Protein AF-A0A1B2EWZ4-F1 (afdb_monomer_lite)

Radius of gyration: 17.98 Å; chains: 1; bounding box: 62×32×42 Å

Organism: NCBI:txid1882682

Secondary structure (DSSP, 8-state):
--------HHHHHHHHHHHHHHHHHHHHS-------TTSS--------HHHHHHHHHHHHHHHHHHHT-HHHHHHHHHHHHHHHSSS-PPPHHHHHHHGGGS---HHHHHHHHHHHHHHHHHHHHHTS-----S-----

Structure (mmCIF, N/CA/C/O backbone):
data_AF-A0A1B2EWZ4-F1
#
_entry.id   AF-A0A1B2EWZ4-F1
#
loop_
_atom_site.group_PDB
_atom_site.id
_atom_site.type_symbol
_atom_site.label_atom_id
_atom_site.label_alt_id
_atom_site.label_comp_id
_atom_site.label_asym_id
_atom_site.label_entity_id
_atom_site.label_seq_id
_atom_site.pdbx_PDB_ins_code
_atom_site.Cartn_x
_atom_site.Cartn_y
_atom_site.Cartn_z
_atom_site.occupancy
_atom_site.B_iso_or_equiv
_atom_site.auth_seq_id
_atom_site.auth_comp_id
_atom_site.auth_asym_id
_atom_site.auth_atom_id
_atom_site.pdbx_PDB_model_num
ATOM 1 N N . MET A 1 1 ? -1.001 16.864 27.571 1.00 34.88 1 MET A N 1
ATOM 2 C CA . MET A 1 1 ? -2.064 17.224 26.610 1.00 34.88 1 MET A CA 1
ATOM 3 C C . MET A 1 1 ? -1.649 16.689 25.252 1.00 34.88 1 MET A C 1
ATOM 5 O O . MET A 1 1 ? -0.905 17.344 24.538 1.00 34.88 1 MET A O 1
ATOM 9 N N . THR A 1 2 ? -2.014 15.446 24.958 1.00 37.41 2 THR A N 1
ATOM 10 C CA . THR A 1 2 ? -1.770 14.787 23.672 1.00 37.41 2 THR A CA 1
ATOM 11 C C . THR A 1 2 ? -2.832 15.270 22.693 1.00 37.41 2 THR A C 1
ATOM 13 O O . THR A 1 2 ? -4.013 14.979 22.858 1.00 37.41 2 THR A O 1
ATOM 16 N N . THR A 1 3 ? -2.433 16.070 21.707 1.00 43.78 3 THR A N 1
ATOM 17 C CA . THR A 1 3 ? -3.300 16.451 20.590 1.00 43.78 3 THR A CA 1
ATOM 18 C C . THR A 1 3 ? -3.489 15.235 19.698 1.00 43.78 3 THR A C 1
ATOM 20 O O . THR A 1 3 ? -2.639 14.930 18.863 1.00 43.78 3 THR A O 1
ATOM 23 N N . GLN A 1 4 ? -4.594 14.532 19.913 1.00 46.91 4 GLN A N 1
ATOM 24 C CA . GLN A 1 4 ? -5.134 13.565 18.975 1.00 46.91 4 GLN A CA 1
ATOM 25 C C . GLN A 1 4 ? -5.574 14.356 17.739 1.00 46.91 4 GLN A C 1
ATOM 27 O O . GLN A 1 4 ? -6.552 15.100 17.779 1.00 46.91 4 GLN A O 1
ATOM 32 N N . ARG A 1 5 ? -4.765 14.316 16.675 1.00 51.41 5 ARG A N 1
ATOM 33 C CA . ARG A 1 5 ? -5.208 14.785 15.364 1.00 51.41 5 ARG A CA 1
ATOM 34 C C . ARG A 1 5 ? -6.164 13.719 14.851 1.00 51.41 5 ARG A C 1
ATOM 36 O O . ARG A 1 5 ? -5.711 12.651 14.464 1.00 51.41 5 ARG A O 1
ATOM 43 N N . ASP A 1 6 ? -7.460 14.004 14.903 1.00 47.59 6 ASP A N 1
ATOM 44 C CA . ASP A 1 6 ? -8.457 13.307 14.092 1.00 47.59 6 ASP A CA 1
ATOM 45 C C . ASP A 1 6 ? -8.084 13.520 12.619 1.00 47.59 6 ASP A C 1
ATOM 47 O O . ASP A 1 6 ? -8.418 14.539 12.005 1.00 47.59 6 ASP A O 1
ATOM 51 N N . GLY A 1 7 ? -7.293 12.594 12.080 1.00 51.41 7 GLY A N 1
ATOM 52 C CA . GLY A 1 7 ? -7.003 12.501 10.662 1.00 51.41 7 GLY A CA 1
ATOM 53 C C . GLY A 1 7 ? -8.282 12.093 9.949 1.00 51.41 7 GLY A C 1
ATOM 54 O O . GLY A 1 7 ? -8.745 10.957 10.013 1.00 51.41 7 GLY A O 1
ATOM 55 N N . GLY A 1 8 ? -8.944 13.070 9.334 1.00 59.19 8 GLY A N 1
ATOM 56 C CA . GLY A 1 8 ? -10.116 12.793 8.516 1.00 59.19 8 GLY A CA 1
ATOM 57 C C . GLY A 1 8 ? -9.736 11.980 7.269 1.00 59.19 8 GLY A C 1
ATOM 58 O O . GLY A 1 8 ? -8.576 11.972 6.858 1.00 59.19 8 GLY A O 1
ATOM 59 N N . PRO A 1 9 ? -10.710 11.380 6.567 1.00 60.53 9 PRO A N 1
ATOM 60 C CA . PRO A 1 9 ? -10.461 10.646 5.318 1.00 60.53 9 PRO A CA 1
ATOM 61 C C . PRO A 1 9 ? -9.744 11.488 4.240 1.00 60.53 9 PRO A C 1
ATOM 63 O O . PRO A 1 9 ? -9.019 10.952 3.403 1.00 60.53 9 PRO A O 1
ATOM 66 N N . ALA A 1 10 ? -9.897 12.817 4.282 1.00 63.53 10 ALA A N 1
ATOM 67 C CA . ALA A 1 10 ? -9.170 13.747 3.419 1.00 63.53 10 ALA A CA 1
ATOM 68 C C . ALA A 1 10 ? -7.661 13.828 3.733 1.00 63.53 10 ALA A C 1
ATOM 70 O O . ALA A 1 10 ? -6.865 14.065 2.824 1.00 63.53 10 ALA A O 1
ATOM 71 N N . ASP A 1 11 ? -7.260 13.616 4.990 1.00 80.75 11 ASP A N 1
ATOM 72 C CA . ASP A 1 11 ? -5.851 13.600 5.393 1.00 80.75 11 ASP A CA 1
ATOM 73 C C . ASP A 1 11 ? -5.161 12.331 4.877 1.00 80.75 11 ASP A C 1
ATOM 75 O O . ASP A 1 11 ? -4.113 12.412 4.235 1.00 80.75 11 ASP A O 1
ATOM 79 N N . VAL A 1 12 ? -5.824 11.176 5.006 1.00 83.38 12 VAL A N 1
ATOM 80 C CA . VAL A 1 12 ? -5.328 9.884 4.500 1.00 83.38 12 VAL A CA 1
ATOM 81 C C . VAL A 1 12 ? -5.123 9.897 2.989 1.00 83.38 12 VAL A C 1
ATOM 83 O O . VAL A 1 12 ? -4.071 9.478 2.508 1.00 83.38 12 VAL A O 1
ATOM 86 N N . ALA A 1 13 ? -6.072 10.435 2.217 1.00 84.06 13 ALA A N 1
ATOM 87 C CA . ALA A 1 13 ? -5.909 10.570 0.767 1.00 84.06 13 ALA A CA 1
ATOM 88 C C . ALA A 1 13 ? -4.678 11.426 0.402 1.00 84.06 13 ALA A C 1
ATOM 90 O O . ALA A 1 13 ? -3.924 11.097 -0.518 1.00 84.06 13 ALA A O 1
ATOM 91 N N . GLY A 1 14 ? -4.428 12.500 1.160 1.00 86.00 14 GLY A N 1
ATOM 92 C CA . GLY A 1 14 ? -3.237 13.332 1.010 1.00 86.00 14 GLY A CA 1
ATOM 93 C C . GLY A 1 14 ? -1.939 12.590 1.341 1.00 86.00 14 GLY A C 1
ATOM 94 O O . GLY A 1 14 ? -0.949 12.737 0.619 1.00 86.00 14 GLY A O 1
ATOM 95 N N . GLN A 1 15 ? -1.930 11.775 2.396 1.00 86.88 15 GLN A N 1
ATOM 96 C CA . GLN A 1 15 ? -0.780 10.947 2.769 1.00 86.88 15 GLN A CA 1
ATOM 97 C C . GLN A 1 15 ? -0.495 9.870 1.709 1.00 86.88 15 GLN A C 1
ATOM 99 O O . GLN A 1 15 ? 0.644 9.735 1.261 1.00 86.88 15 GLN A O 1
ATOM 104 N N . VAL A 1 16 ? -1.530 9.192 1.206 1.00 90.12 16 VAL A N 1
ATOM 105 C CA . VAL A 1 16 ? -1.432 8.214 0.109 1.00 90.12 16 VAL A CA 1
ATOM 106 C C . VAL A 1 16 ? -0.841 8.847 -1.156 1.00 90.12 16 VAL A C 1
ATOM 108 O O . VAL A 1 16 ? 0.033 8.262 -1.798 1.00 90.12 16 VAL A O 1
ATOM 111 N N . GLN A 1 17 ? -1.245 10.072 -1.505 1.00 89.31 17 GLN A N 1
ATOM 112 C CA . GLN A 1 17 ? -0.693 10.787 -2.660 1.00 89.31 17 GLN A CA 1
ATOM 113 C C . GLN A 1 17 ? 0.809 11.089 -2.493 1.00 89.31 17 GLN A C 1
ATOM 115 O O . GLN A 1 17 ? 1.584 10.980 -3.455 1.00 89.31 17 GLN A O 1
ATOM 120 N N . ARG A 1 18 ? 1.237 11.467 -1.279 1.00 88.06 18 ARG A N 1
ATOM 121 C CA . ARG A 1 18 ? 2.659 11.674 -0.956 1.00 88.06 18 ARG A CA 1
ATOM 122 C C . ARG A 1 18 ? 3.425 10.363 -1.056 1.00 88.06 18 ARG A C 1
ATOM 124 O O . ARG A 1 18 ? 4.460 10.332 -1.715 1.00 88.06 18 ARG A O 1
ATOM 131 N N . LEU A 1 19 ? 2.877 9.283 -0.508 1.00 90.19 19 LEU A N 1
ATOM 132 C CA . LEU A 1 19 ? 3.473 7.954 -0.550 1.00 90.19 19 LEU A CA 1
ATOM 133 C C . LEU A 1 19 ? 3.649 7.439 -1.986 1.00 90.19 19 LEU A C 1
ATOM 135 O O . LEU A 1 19 ? 4.731 7.009 -2.376 1.00 90.19 19 LEU A O 1
ATOM 139 N N . ALA A 1 20 ? 2.622 7.584 -2.825 1.00 89.50 20 ALA A N 1
ATOM 140 C CA . ALA A 1 20 ? 2.681 7.254 -4.248 1.00 89.50 20 ALA A CA 1
ATOM 141 C C . ALA A 1 20 ? 3.754 8.065 -5.005 1.00 89.50 20 ALA A C 1
ATOM 143 O O . ALA A 1 20 ? 4.309 7.604 -6.008 1.00 89.50 20 ALA A O 1
ATOM 144 N N . SER A 1 21 ? 4.040 9.286 -4.546 1.00 86.50 21 SER A N 1
ATOM 145 C CA . SER A 1 21 ? 5.099 10.140 -5.094 1.00 86.50 21 SER A CA 1
ATOM 146 C C . SER A 1 21 ? 6.483 9.731 -4.582 1.00 86.50 21 SER A C 1
ATOM 148 O O . SER A 1 21 ? 7.431 9.717 -5.368 1.00 86.50 21 SER A O 1
ATOM 150 N N . LEU A 1 22 ? 6.588 9.343 -3.307 1.00 85.31 22 LEU A N 1
ATOM 151 C CA . LEU A 1 22 ? 7.803 8.802 -2.700 1.00 85.31 22 LEU A CA 1
ATOM 152 C C . LEU A 1 22 ? 8.228 7.505 -3.392 1.00 85.31 22 LEU A C 1
ATOM 154 O O . LEU A 1 22 ? 9.368 7.414 -3.835 1.00 85.31 22 LEU A O 1
ATOM 158 N N . TRP A 1 23 ? 7.299 6.566 -3.598 1.00 87.94 23 TRP A N 1
ATOM 159 C CA . TRP A 1 23 ? 7.552 5.340 -4.359 1.00 87.94 23 TRP A CA 1
ATOM 160 C C . TRP A 1 23 ? 8.149 5.644 -5.734 1.00 87.94 23 TRP A C 1
ATOM 162 O O . TRP A 1 23 ? 9.223 5.155 -6.070 1.00 87.94 23 TRP A O 1
ATOM 172 N N . ARG A 1 24 ? 7.512 6.541 -6.503 1.00 84.75 24 ARG A N 1
ATOM 173 C CA . ARG A 1 24 ? 8.032 6.963 -7.811 1.00 84.75 24 ARG A CA 1
ATOM 174 C C . ARG A 1 24 ? 9.451 7.525 -7.697 1.00 84.75 24 ARG A C 1
ATOM 176 O O . ARG A 1 24 ? 10.278 7.244 -8.559 1.00 84.75 24 ARG A O 1
ATOM 183 N N . ALA A 1 25 ? 9.736 8.343 -6.686 1.00 80.81 25 ALA A N 1
ATOM 184 C CA . ALA A 1 25 ? 11.062 8.922 -6.494 1.00 80.81 25 ALA A CA 1
ATOM 185 C C . ALA A 1 25 ? 12.115 7.844 -6.195 1.00 80.81 25 ALA A C 1
ATOM 187 O O . ALA A 1 25 ? 13.185 7.874 -6.798 1.00 80.81 25 ALA A O 1
ATOM 188 N N . VAL A 1 26 ? 11.791 6.883 -5.329 1.00 77.62 26 VAL A N 1
ATOM 189 C CA . VAL A 1 26 ? 12.673 5.773 -4.946 1.00 77.62 26 VAL A CA 1
ATOM 190 C C . VAL A 1 26 ? 12.956 4.853 -6.136 1.00 77.62 26 VAL A C 1
ATOM 192 O O . VAL A 1 26 ? 14.114 4.553 -6.403 1.00 77.62 26 VAL A O 1
ATOM 195 N N . THR A 1 27 ? 11.942 4.492 -6.926 1.00 78.69 27 THR A N 1
ATOM 196 C CA . THR A 1 27 ? 12.107 3.563 -8.058 1.00 78.69 27 THR A CA 1
ATOM 197 C C . THR A 1 27 ? 12.598 4.212 -9.354 1.00 78.69 27 THR A C 1
ATOM 199 O O . THR A 1 27 ? 12.955 3.509 -10.293 1.00 78.69 27 THR A O 1
ATOM 202 N N . SER A 1 28 ? 12.548 5.544 -9.469 1.00 71.94 28 SER A N 1
ATOM 203 C CA . SER A 1 28 ? 13.018 6.274 -10.665 1.00 71.94 28 SER A CA 1
ATOM 204 C C . SER A 1 28 ? 14.498 6.632 -10.619 1.00 71.94 28 SER A C 1
ATOM 206 O O . SER A 1 28 ? 15.080 6.983 -11.647 1.00 71.94 28 SER A O 1
ATOM 208 N N . ARG A 1 29 ? 15.112 6.575 -9.436 1.00 63.47 29 ARG A N 1
ATOM 209 C CA . ARG A 1 29 ? 16.546 6.783 -9.291 1.00 63.47 29 ARG A CA 1
ATOM 210 C C . ARG A 1 29 ? 17.247 5.480 -9.666 1.00 63.47 29 ARG A C 1
ATOM 212 O O . ARG A 1 29 ? 16.850 4.433 -9.159 1.00 63.47 29 ARG A O 1
ATOM 219 N N . PRO A 1 30 ? 18.300 5.515 -10.500 1.00 53.31 30 PRO A N 1
ATOM 220 C CA . PRO A 1 30 ? 19.253 4.424 -10.509 1.00 53.31 30 PRO A CA 1
ATOM 221 C C . PRO A 1 30 ? 19.810 4.360 -9.088 1.00 53.31 30 PRO A C 1
ATOM 223 O O . PRO A 1 30 ? 20.581 5.234 -8.687 1.00 53.31 30 PRO A O 1
ATOM 226 N N . MET A 1 31 ? 19.352 3.391 -8.295 1.00 51.47 31 MET A N 1
ATOM 227 C CA . MET A 1 31 ? 20.038 3.025 -7.066 1.00 51.47 31 MET A CA 1
ATOM 228 C C . MET A 1 31 ? 21.427 2.605 -7.534 1.00 51.47 31 MET A C 1
ATOM 230 O O . MET A 1 31 ? 21.591 1.550 -8.150 1.00 51.47 31 MET A O 1
ATOM 234 N N . HIS A 1 32 ? 22.410 3.497 -7.381 1.00 44.81 32 HIS A N 1
ATOM 235 C CA . HIS A 1 32 ? 23.796 3.119 -7.595 1.00 44.81 32 HIS A CA 1
ATOM 236 C C . HIS A 1 32 ? 24.044 1.878 -6.735 1.00 44.81 32 HIS A C 1
ATOM 238 O O . HIS A 1 32 ? 23.493 1.813 -5.634 1.00 44.81 32 HIS A O 1
ATOM 244 N N . PRO A 1 33 ? 24.836 0.902 -7.203 1.00 45.31 33 PRO A N 1
ATOM 245 C CA . PRO A 1 33 ? 25.208 -0.245 -6.395 1.00 45.31 33 PRO A CA 1
ATOM 246 C C . PRO A 1 33 ? 26.119 0.242 -5.261 1.00 45.31 33 PRO A C 1
ATOM 248 O O . PRO A 1 33 ? 27.335 0.079 -5.294 1.00 45.31 33 PRO A O 1
ATOM 251 N N . ALA A 1 34 ? 25.539 0.887 -4.253 1.00 48.81 34 ALA A N 1
ATOM 252 C CA . ALA A 1 34 ? 26.083 0.922 -2.920 1.00 48.81 34 ALA A CA 1
ATOM 253 C C . ALA A 1 34 ? 25.894 -0.506 -2.425 1.00 48.81 34 ALA A C 1
ATOM 255 O O . ALA A 1 34 ? 24.818 -0.889 -1.974 1.00 48.81 34 ALA A O 1
ATOM 256 N N . GLY A 1 35 ? 26.901 -1.344 -2.677 1.00 44.94 35 GLY A N 1
ATOM 257 C CA . GLY A 1 35 ? 26.889 -2.713 -2.198 1.00 44.94 35 GLY A CA 1
ATOM 258 C C . GLY A 1 35 ? 26.639 -2.682 -0.698 1.00 44.94 35 GLY A C 1
ATOM 259 O O . GLY A 1 35 ? 27.462 -2.152 0.048 1.00 44.94 35 GLY A O 1
ATOM 260 N N . CYS A 1 36 ? 25.512 -3.236 -0.252 1.00 41.25 36 CYS A N 1
ATOM 261 C CA . CYS A 1 36 ? 25.382 -3.621 1.140 1.00 41.25 36 CYS A CA 1
ATOM 262 C C . CYS A 1 36 ? 26.544 -4.573 1.434 1.00 41.25 36 CYS A C 1
ATOM 264 O O . CYS A 1 36 ? 26.612 -5.678 0.901 1.00 41.25 36 CYS A O 1
ATOM 266 N N . THR A 1 37 ? 27.470 -4.149 2.288 1.00 45.62 37 THR A N 1
ATOM 267 C CA . THR A 1 37 ? 28.593 -4.968 2.768 1.00 45.62 37 THR A CA 1
ATOM 268 C C . THR A 1 37 ? 28.140 -6.139 3.647 1.00 45.62 37 THR A C 1
ATOM 270 O O . THR A 1 37 ? 28.973 -6.918 4.102 1.00 45.62 37 THR A O 1
ATOM 273 N N . CYS A 1 38 ? 26.830 -6.308 3.849 1.00 50.06 38 CYS A N 1
ATOM 274 C CA . CYS A 1 38 ? 26.214 -7.395 4.604 1.00 50.06 38 CYS A CA 1
ATOM 275 C C . CYS A 1 38 ? 26.472 -8.781 3.980 1.00 50.06 38 CYS A C 1
ATOM 277 O O . CYS A 1 38 ? 26.523 -9.770 4.705 1.00 50.06 38 CYS A O 1
ATOM 279 N N . MET A 1 39 ? 26.687 -8.866 2.660 1.00 39.19 39 MET A N 1
ATOM 280 C CA . MET A 1 39 ? 27.183 -10.071 1.985 1.00 39.19 39 MET A CA 1
ATOM 281 C C . MET A 1 39 ? 28.130 -9.662 0.856 1.00 39.19 39 MET A C 1
ATOM 283 O O . MET A 1 39 ? 27.748 -8.919 -0.041 1.00 39.19 39 MET A O 1
ATOM 287 N N . GLY A 1 40 ? 29.385 -10.107 0.931 1.00 37.66 40 GLY A N 1
ATOM 288 C CA . GLY A 1 40 ? 30.479 -9.663 0.068 1.00 37.66 40 GLY A CA 1
ATOM 289 C C . GLY A 1 40 ? 30.146 -9.557 -1.426 1.00 37.66 40 GLY A C 1
ATOM 290 O O . GLY A 1 40 ? 29.577 -10.467 -2.010 1.00 37.66 40 GLY A O 1
ATOM 291 N N . HIS A 1 41 ? 30.572 -8.438 -2.024 1.00 40.84 41 HIS A N 1
ATOM 292 C CA . HIS A 1 41 ? 30.790 -8.227 -3.460 1.00 40.84 41 HIS A CA 1
ATOM 293 C C . HIS A 1 41 ? 29.767 -8.887 -4.398 1.00 40.84 41 HIS A C 1
ATOM 295 O O . HIS A 1 41 ? 30.088 -9.815 -5.136 1.00 40.84 41 HIS A O 1
ATOM 301 N N . PHE A 1 42 ? 28.569 -8.312 -4.461 1.00 40.28 42 PHE A N 1
ATOM 302 C CA . PHE A 1 42 ? 27.712 -8.449 -5.632 1.00 40.28 42 PHE A CA 1
ATOM 303 C C . PHE A 1 42 ? 27.444 -7.069 -6.228 1.00 40.28 42 PHE A C 1
ATOM 305 O O . PHE A 1 42 ? 27.048 -6.135 -5.532 1.00 40.28 42 PHE A O 1
ATOM 312 N N . LEU A 1 43 ? 27.677 -6.946 -7.536 1.00 40.91 43 LEU A N 1
ATOM 313 C CA . LEU A 1 43 ? 27.057 -5.919 -8.365 1.00 40.91 43 LEU A CA 1
ATOM 314 C C . LEU A 1 43 ? 25.547 -6.130 -8.235 1.00 40.91 43 LEU A C 1
ATOM 316 O O . LEU A 1 43 ? 24.999 -6.972 -8.941 1.00 40.91 43 LEU A O 1
ATOM 320 N N . ILE A 1 44 ? 24.899 -5.453 -7.283 1.00 44.53 44 ILE A N 1
ATOM 321 C CA . ILE A 1 44 ? 23.447 -5.535 -7.112 1.00 44.53 44 ILE A CA 1
ATOM 322 C C . ILE A 1 44 ? 22.852 -5.021 -8.431 1.00 44.53 44 ILE A C 1
ATOM 324 O O . ILE A 1 44 ? 23.074 -3.850 -8.766 1.00 44.53 44 ILE A O 1
ATOM 328 N N . PRO A 1 45 ? 22.180 -5.873 -9.233 1.00 48.16 45 PRO A N 1
ATOM 329 C CA . PRO A 1 45 ? 21.454 -5.405 -10.403 1.00 48.16 45 PRO A CA 1
ATOM 330 C C . PRO A 1 45 ? 20.506 -4.309 -9.931 1.00 48.16 45 PRO A C 1
ATOM 332 O O . PRO A 1 45 ? 19.960 -4.435 -8.837 1.00 48.16 45 PRO A O 1
ATOM 335 N N . ALA A 1 46 ? 20.339 -3.239 -10.714 1.00 53.94 46 ALA A N 1
ATOM 336 C CA . ALA A 1 46 ? 19.392 -2.172 -10.397 1.00 53.94 46 ALA A CA 1
ATOM 337 C C . ALA A 1 46 ? 18.104 -2.790 -9.831 1.00 53.94 46 ALA A C 1
ATOM 339 O O . ALA A 1 46 ? 17.469 -3.588 -10.522 1.00 53.94 46 ALA A O 1
ATOM 340 N N . LEU A 1 47 ? 17.812 -2.509 -8.555 1.00 62.38 47 LEU A N 1
ATOM 341 C CA . LEU A 1 47 ? 16.761 -3.196 -7.808 1.00 62.38 47 LEU A CA 1
ATOM 342 C C . LEU A 1 47 ? 15.461 -3.078 -8.608 1.00 62.38 47 LEU A C 1
ATOM 344 O O . LEU A 1 47 ? 14.973 -1.973 -8.857 1.00 62.38 47 LEU A O 1
ATOM 348 N N . ASN A 1 48 ? 14.954 -4.210 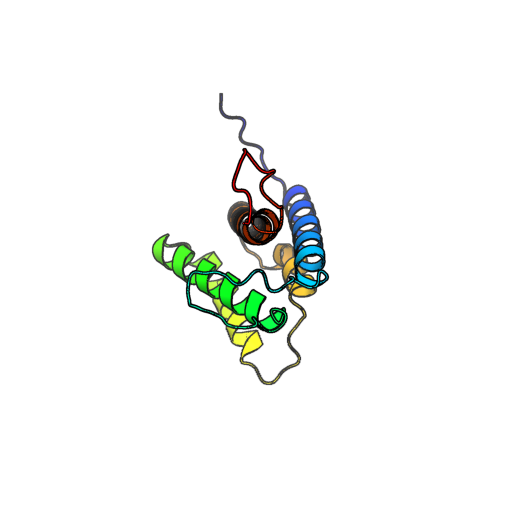-9.091 1.00 77.12 48 ASN A N 1
ATOM 349 C CA . ASN A 1 48 ? 13.739 -4.243 -9.886 1.00 77.12 48 ASN A CA 1
ATOM 350 C C . ASN A 1 48 ? 12.582 -3.751 -9.000 1.00 77.12 48 ASN A C 1
ATOM 352 O O . ASN A 1 48 ? 12.364 -4.329 -7.933 1.00 77.12 48 ASN A O 1
ATOM 356 N N . PRO A 1 49 ? 11.811 -2.726 -9.410 1.00 81.69 49 PRO A N 1
ATOM 357 C CA . PRO A 1 49 ? 10.711 -2.198 -8.606 1.00 81.69 49 PRO A CA 1
ATOM 358 C C . PRO A 1 49 ? 9.698 -3.259 -8.162 1.00 81.69 49 PRO A C 1
ATOM 360 O O . PRO A 1 49 ? 9.100 -3.116 -7.102 1.00 81.69 49 PRO A O 1
ATOM 363 N N . ARG A 1 50 ? 9.515 -4.327 -8.952 1.00 84.38 50 ARG A N 1
ATOM 364 C CA . ARG A 1 50 ? 8.618 -5.441 -8.607 1.00 84.38 50 ARG A CA 1
ATOM 365 C C . ARG A 1 50 ? 9.142 -6.292 -7.449 1.00 84.38 50 ARG A C 1
ATOM 367 O O . ARG A 1 50 ? 8.335 -6.782 -6.659 1.00 84.38 50 ARG A O 1
ATOM 374 N N . ASP A 1 51 ? 10.454 -6.481 -7.381 1.00 84.56 51 ASP A N 1
ATOM 375 C CA . ASP A 1 51 ? 11.103 -7.280 -6.339 1.00 84.56 51 ASP A CA 1
ATOM 376 C C . ASP A 1 51 ? 11.218 -6.440 -5.061 1.00 84.56 51 ASP A C 1
ATOM 378 O O . ASP A 1 51 ? 10.855 -6.904 -3.989 1.00 84.56 51 ASP A O 1
ATOM 382 N N . MET A 1 52 ? 11.536 -5.144 -5.199 1.00 85.94 52 MET A N 1
ATOM 383 C CA . MET A 1 52 ? 11.486 -4.182 -4.092 1.00 85.94 52 MET A CA 1
ATOM 384 C C . MET A 1 52 ? 10.096 -4.102 -3.445 1.00 85.94 52 MET A C 1
ATOM 386 O O . MET A 1 52 ? 9.983 -4.054 -2.224 1.00 85.94 52 MET A O 1
ATOM 390 N N . GLU A 1 53 ? 9.037 -4.062 -4.261 1.00 90.25 53 GLU A N 1
ATOM 391 C CA . GLU A 1 53 ? 7.658 -4.127 -3.770 1.00 90.25 53 GLU A CA 1
ATOM 392 C C . GLU A 1 53 ? 7.433 -5.419 -2.972 1.00 90.25 53 GLU A C 1
ATOM 394 O O . GLU A 1 53 ? 6.929 -5.349 -1.857 1.00 90.25 53 GLU A O 1
ATOM 399 N N . ALA A 1 54 ? 7.846 -6.573 -3.507 1.00 90.12 54 ALA A N 1
ATOM 400 C CA . ALA A 1 54 ? 7.693 -7.874 -2.851 1.00 90.12 54 ALA A CA 1
ATOM 401 C C . ALA A 1 54 ? 8.336 -7.892 -1.461 1.00 90.12 54 ALA A C 1
ATOM 403 O O . ALA A 1 54 ? 7.666 -8.185 -0.474 1.00 90.12 54 ALA A O 1
ATOM 404 N N . ASP A 1 55 ? 9.616 -7.524 -1.396 1.00 88.50 55 ASP A N 1
ATOM 405 C CA . ASP A 1 55 ? 10.425 -7.618 -0.184 1.00 88.50 55 ASP A CA 1
ATOM 406 C C . ASP A 1 55 ? 9.878 -6.706 0.922 1.00 88.50 55 ASP A C 1
ATOM 408 O O . ASP A 1 55 ? 9.801 -7.094 2.088 1.00 88.50 55 ASP A O 1
ATOM 412 N N . ILE A 1 56 ? 9.452 -5.489 0.558 1.00 90.88 56 ILE A N 1
ATOM 413 C CA . ILE A 1 56 ? 8.862 -4.539 1.508 1.00 90.88 56 ILE A CA 1
ATOM 414 C C . ILE A 1 56 ? 7.530 -5.066 2.042 1.00 90.88 56 ILE A C 1
ATOM 416 O O . ILE A 1 56 ? 7.292 -5.012 3.251 1.00 90.88 56 ILE A O 1
ATOM 420 N N . LEU A 1 57 ? 6.650 -5.554 1.162 1.00 94.19 57 LEU A N 1
ATOM 421 C CA . LEU A 1 57 ? 5.335 -6.034 1.579 1.00 94.19 57 LEU A CA 1
ATOM 422 C C . LEU A 1 57 ? 5.440 -7.321 2.407 1.00 94.19 57 LEU A C 1
ATOM 424 O O . LEU A 1 57 ? 4.716 -7.441 3.393 1.00 94.19 57 LEU A O 1
ATOM 428 N N . ASP A 1 58 ? 6.364 -8.228 2.086 1.00 93.06 58 ASP A N 1
ATOM 429 C CA . ASP A 1 58 ? 6.612 -9.442 2.873 1.00 93.06 58 ASP A CA 1
ATOM 430 C C . ASP A 1 58 ? 7.145 -9.110 4.277 1.00 93.06 58 ASP A C 1
ATOM 432 O O . ASP A 1 58 ? 6.607 -9.579 5.285 1.00 93.06 58 ASP A O 1
ATOM 436 N N . TYR A 1 59 ? 8.111 -8.187 4.371 1.00 92.19 59 TYR A N 1
ATOM 437 C CA . TYR A 1 59 ? 8.590 -7.671 5.656 1.00 92.19 59 TYR A CA 1
ATOM 438 C C . TYR A 1 59 ? 7.451 -7.071 6.498 1.00 92.19 59 TYR A C 1
ATOM 440 O O . TYR A 1 59 ? 7.293 -7.400 7.680 1.00 92.19 59 TYR A O 1
ATOM 448 N N . MET A 1 60 ? 6.627 -6.204 5.898 1.00 95.00 60 MET A N 1
ATOM 449 C CA . MET A 1 60 ? 5.494 -5.585 6.588 1.00 95.00 60 MET A CA 1
ATOM 450 C C . MET A 1 60 ? 4.457 -6.625 7.017 1.00 95.00 60 MET A C 1
ATOM 452 O O . MET A 1 60 ? 3.957 -6.547 8.139 1.00 95.00 60 MET A O 1
ATOM 456 N N . ARG A 1 61 ?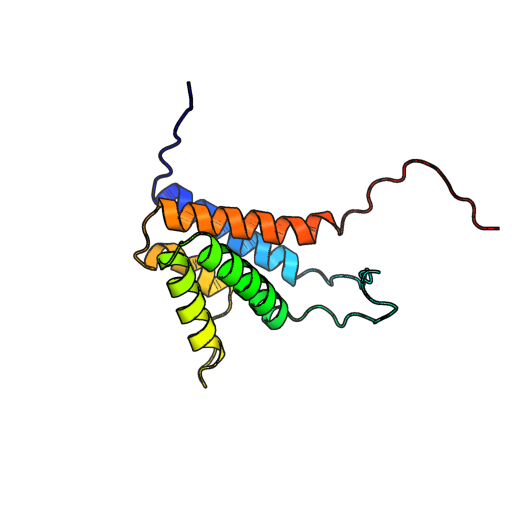 4.173 -7.621 6.172 1.00 96.25 61 ARG A N 1
ATOM 457 C CA . ARG A 1 61 ? 3.253 -8.721 6.477 1.00 96.25 61 ARG A CA 1
ATOM 458 C C . ARG A 1 61 ? 3.721 -9.515 7.688 1.00 96.25 61 ARG A C 1
ATOM 460 O O . ARG A 1 61 ? 2.930 -9.715 8.609 1.00 96.25 61 ARG A O 1
ATOM 467 N N . GLY A 1 62 ? 4.991 -9.921 7.722 1.00 94.25 62 GLY A N 1
ATOM 468 C CA . GLY A 1 62 ? 5.564 -10.650 8.855 1.00 94.25 62 GLY A CA 1
ATOM 469 C C . GLY A 1 62 ? 5.460 -9.860 10.162 1.00 94.25 62 GLY A C 1
ATOM 470 O O . GLY A 1 62 ? 5.045 -10.399 11.191 1.00 94.25 62 GLY A O 1
ATOM 471 N N . ARG A 1 63 ? 5.748 -8.554 10.110 1.00 96.25 63 ARG A N 1
ATOM 472 C CA . ARG A 1 63 ? 5.600 -7.662 11.266 1.00 96.25 63 ARG A CA 1
ATOM 473 C C . ARG A 1 63 ? 4.141 -7.526 11.717 1.00 96.25 63 ARG A C 1
ATOM 475 O O . ARG A 1 63 ? 3.859 -7.646 12.905 1.00 96.25 63 ARG A O 1
ATOM 482 N N . TYR A 1 64 ? 3.205 -7.322 10.793 1.00 97.44 64 TYR A N 1
ATOM 483 C CA . TYR A 1 64 ? 1.781 -7.198 11.114 1.00 97.44 64 TYR A CA 1
ATOM 484 C C . TYR A 1 64 ? 1.173 -8.484 11.664 1.00 97.44 64 TYR A C 1
ATOM 486 O O . TYR A 1 64 ? 0.370 -8.414 12.592 1.00 97.44 64 TYR A O 1
ATOM 494 N N . ALA A 1 65 ? 1.598 -9.646 11.166 1.00 96.19 65 ALA A N 1
ATOM 495 C CA . ALA A 1 65 ? 1.197 -10.934 11.720 1.00 96.19 65 ALA A CA 1
ATOM 496 C C . ALA A 1 65 ? 1.679 -11.098 13.172 1.00 96.19 65 ALA A C 1
ATOM 498 O O . ALA A 1 65 ? 0.914 -11.533 14.029 1.00 96.19 65 ALA A O 1
ATOM 499 N N . ALA A 1 66 ? 2.916 -10.689 13.474 1.00 96.19 66 ALA A N 1
ATOM 500 C CA . ALA A 1 66 ? 3.445 -10.704 14.839 1.00 96.19 66 ALA A CA 1
ATOM 501 C C . ALA A 1 66 ? 2.733 -9.708 15.781 1.00 96.19 66 ALA A C 1
ATOM 503 O O . ALA A 1 66 ? 2.599 -9.987 16.971 1.00 96.19 66 ALA A O 1
ATOM 504 N N . GLU A 1 67 ? 2.265 -8.568 15.263 1.00 95.19 67 GLU A N 1
ATOM 505 C CA . GLU A 1 67 ? 1.497 -7.559 16.014 1.00 95.19 67 GLU A CA 1
ATOM 506 C C . GLU A 1 67 ? -0.011 -7.892 16.128 1.00 95.19 67 GLU A C 1
ATOM 508 O O . GLU A 1 67 ? -0.734 -7.195 16.840 1.00 95.19 67 GLU A O 1
ATOM 513 N N . GLY A 1 68 ? -0.503 -8.944 15.455 1.00 95.88 68 GLY A N 1
ATOM 514 C CA . GLY A 1 68 ? -1.927 -9.316 15.439 1.00 95.88 68 GLY A CA 1
ATOM 515 C C . GLY A 1 68 ? -2.814 -8.366 14.622 1.00 95.88 68 GLY A C 1
ATOM 516 O O . GLY A 1 68 ? -3.990 -8.176 14.930 1.00 95.88 68 GLY A O 1
ATOM 517 N N . LEU A 1 69 ? -2.253 -7.717 13.598 1.00 95.94 69 LEU A N 1
ATOM 518 C CA . LEU A 1 69 ? -2.939 -6.738 12.751 1.00 95.94 69 LEU A CA 1
ATOM 519 C C . LEU A 1 69 ? -3.562 -7.412 11.519 1.00 95.94 69 LEU A C 1
ATOM 521 O O . LEU A 1 69 ? -3.206 -7.114 10.377 1.00 95.94 69 LEU A O 1
ATOM 525 N N . ASP A 1 70 ? -4.524 -8.307 11.754 1.00 95.94 70 ASP A N 1
ATOM 526 C CA . ASP A 1 70 ? -5.101 -9.205 10.739 1.00 95.94 70 ASP A CA 1
ATOM 527 C C . ASP A 1 70 ? -5.662 -8.481 9.508 1.00 95.94 70 ASP A C 1
ATOM 529 O O . ASP A 1 70 ? -5.526 -8.959 8.386 1.00 95.94 70 ASP A O 1
ATOM 533 N N . ALA A 1 71 ? -6.261 -7.300 9.688 1.00 95.12 71 ALA A N 1
ATOM 534 C CA . ALA A 1 71 ? -6.807 -6.518 8.578 1.00 95.12 71 ALA A CA 1
ATOM 535 C C . ALA A 1 71 ? -5.717 -6.022 7.608 1.00 95.12 71 ALA A C 1
ATOM 537 O O . ALA A 1 71 ? -5.948 -5.951 6.401 1.00 95.12 71 ALA A O 1
ATOM 538 N N . LEU A 1 72 ? -4.524 -5.700 8.124 1.00 96.44 72 LEU A N 1
ATOM 539 C CA . LEU A 1 72 ? -3.378 -5.316 7.300 1.00 96.44 72 LEU A CA 1
ATOM 540 C C . LEU A 1 72 ? -2.714 -6.533 6.669 1.00 96.44 72 LEU A C 1
ATOM 542 O O . LEU A 1 72 ? -2.321 -6.459 5.511 1.00 96.44 72 LEU A O 1
ATOM 546 N N . VAL A 1 73 ? -2.645 -7.658 7.384 1.00 97.25 73 VAL A N 1
ATOM 547 C CA . VAL A 1 73 ? -2.205 -8.929 6.793 1.00 97.25 73 VAL A CA 1
ATOM 548 C C . VAL A 1 73 ? -3.113 -9.289 5.616 1.00 97.25 73 VAL A C 1
ATOM 550 O O . VAL A 1 73 ? -2.626 -9.441 4.507 1.00 97.25 73 VAL A O 1
ATOM 553 N N . ALA A 1 74 ? -4.434 -9.285 5.801 1.00 96.31 74 ALA A N 1
ATOM 554 C CA . ALA A 1 74 ? -5.393 -9.590 4.741 1.00 96.31 74 ALA A CA 1
ATOM 555 C C . ALA A 1 74 ? -5.261 -8.664 3.516 1.00 96.31 74 ALA A C 1
ATOM 557 O O . ALA A 1 74 ? -5.348 -9.132 2.383 1.00 96.31 74 ALA A O 1
ATOM 558 N N . LEU A 1 75 ? -5.014 -7.363 3.722 1.00 96.06 75 LEU A N 1
ATOM 559 C CA . LEU A 1 75 ? -4.735 -6.422 2.630 1.00 96.06 75 LEU A CA 1
ATOM 560 C C . LEU A 1 75 ? -3.504 -6.849 1.810 1.00 96.06 75 LEU A C 1
ATOM 562 O O . LEU A 1 75 ? -3.535 -6.801 0.579 1.00 96.06 75 LEU A O 1
ATOM 566 N N . LEU A 1 76 ? -2.427 -7.247 2.490 1.00 96.06 76 LEU A N 1
ATOM 567 C CA . LEU A 1 76 ? -1.179 -7.672 1.856 1.00 96.06 76 LEU A CA 1
ATOM 568 C C . LEU A 1 76 ? -1.317 -9.038 1.177 1.00 96.06 76 LEU A C 1
ATOM 570 O O . LEU A 1 76 ? -0.780 -9.229 0.091 1.00 96.06 76 LEU A O 1
ATOM 574 N N . ASP A 1 77 ? -2.103 -9.945 1.750 1.00 95.31 77 ASP A N 1
ATOM 575 C CA . ASP A 1 77 ? -2.400 -11.258 1.177 1.00 95.31 77 ASP A CA 1
ATOM 576 C C . ASP A 1 77 ? -3.162 -11.133 -0.143 1.00 95.31 77 ASP A C 1
ATOM 578 O O . ASP A 1 77 ? -2.838 -11.820 -1.111 1.00 95.31 77 ASP A O 1
ATOM 582 N N . ILE A 1 78 ? -4.142 -10.223 -0.205 1.00 94.19 78 ILE A N 1
ATOM 583 C CA . ILE A 1 78 ? -4.868 -9.915 -1.445 1.00 94.19 78 ILE A CA 1
ATOM 584 C C . ILE A 1 78 ? -3.890 -9.410 -2.505 1.00 94.19 78 ILE A C 1
ATOM 586 O O . ILE A 1 78 ? -3.928 -9.868 -3.647 1.00 94.19 78 ILE A O 1
ATOM 590 N N . ARG A 1 79 ? -2.991 -8.492 -2.130 1.00 94.31 79 ARG A N 1
ATOM 591 C CA . ARG A 1 79 ? -1.994 -7.954 -3.057 1.00 94.31 79 ARG A CA 1
ATOM 592 C C . ARG A 1 79 ? -1.032 -9.034 -3.549 1.00 94.31 79 ARG A C 1
ATOM 594 O O . ARG A 1 79 ? -0.709 -9.045 -4.732 1.00 94.31 79 ARG A O 1
ATOM 601 N N . GLU A 1 80 ? -0.595 -9.939 -2.682 1.00 92.62 80 GLU A N 1
ATOM 602 C CA . GLU A 1 80 ? 0.285 -11.039 -3.077 1.00 92.62 80 GLU A CA 1
ATOM 603 C C . GLU A 1 80 ? -0.423 -12.009 -4.029 1.00 92.62 80 GLU A C 1
ATOM 605 O O . GLU A 1 80 ? 0.110 -12.333 -5.088 1.00 92.62 80 GLU A O 1
ATOM 610 N N . ALA A 1 81 ? -1.675 -12.369 -3.739 1.00 91.50 81 ALA A N 1
ATOM 611 C CA . ALA A 1 81 ? -2.475 -13.209 -4.625 1.00 91.50 81 ALA A CA 1
ATOM 612 C C . ALA A 1 81 ? -2.674 -12.575 -6.019 1.00 91.50 81 ALA A C 1
ATOM 614 O O . ALA A 1 81 ? -2.614 -13.273 -7.031 1.00 91.50 81 ALA A O 1
ATOM 615 N N . GLU A 1 82 ? -2.856 -11.250 -6.107 1.00 90.44 82 GLU A N 1
ATOM 616 C CA . GLU A 1 82 ? -2.893 -10.532 -7.393 1.00 90.44 82 GLU A CA 1
ATOM 617 C C . GLU A 1 82 ? -1.569 -10.637 -8.170 1.00 90.44 82 GLU A C 1
ATOM 619 O O . GLU A 1 82 ? -1.583 -10.648 -9.402 1.00 90.44 82 GLU A O 1
ATOM 624 N N . ARG A 1 83 ? -0.423 -10.692 -7.476 1.00 88.00 83 ARG A N 1
ATOM 625 C CA . ARG A 1 83 ? 0.913 -10.813 -8.092 1.00 88.00 83 ARG A CA 1
ATOM 626 C C . ARG A 1 83 ? 1.181 -12.209 -8.640 1.00 88.00 83 ARG A C 1
ATOM 628 O O . ARG A 1 83 ? 1.925 -12.320 -9.619 1.00 88.00 83 ARG A O 1
ATOM 635 N N . GLU A 1 84 ? 0.612 -13.228 -8.005 1.00 86.38 84 GLU A N 1
ATOM 636 C CA . GLU A 1 84 ? 0.696 -14.631 -8.424 1.00 86.38 84 GLU A CA 1
ATOM 637 C C . GLU A 1 84 ? -0.320 -14.990 -9.519 1.00 86.38 84 GLU A C 1
ATOM 639 O O . GLU A 1 84 ? -0.143 -15.980 -10.231 1.00 86.38 84 GLU A O 1
ATOM 644 N N . ALA A 1 85 ? -1.376 -14.190 -9.683 1.00 87.69 85 ALA A N 1
ATOM 645 C CA . ALA A 1 85 ? -2.385 -14.408 -10.708 1.00 87.69 85 ALA A CA 1
ATOM 646 C C . ALA A 1 85 ? -1.829 -14.201 -12.130 1.00 87.69 85 ALA A C 1
ATOM 648 O O . ALA A 1 85 ? -1.035 -13.297 -12.387 1.00 87.69 85 ALA A O 1
ATOM 649 N N . ASP A 1 86 ? -2.344 -14.968 -13.097 1.00 77.94 86 ASP A N 1
ATOM 650 C CA . ASP A 1 86 ? -2.006 -14.851 -14.529 1.00 77.94 86 ASP A CA 1
ATOM 651 C C . ASP A 1 86 ? -2.727 -13.665 -15.210 1.00 77.94 86 ASP A C 1
ATOM 653 O O . ASP A 1 86 ? -3.263 -13.754 -16.314 1.00 77.94 86 ASP A O 1
ATOM 657 N N . THR A 1 87 ? -2.818 -12.534 -14.507 1.00 80.25 87 THR A N 1
ATOM 658 C CA . THR A 1 87 ? -3.456 -11.307 -14.994 1.00 80.25 87 THR A CA 1
ATOM 659 C C . THR A 1 87 ? -2.476 -10.141 -14.953 1.00 80.25 87 THR A C 1
ATOM 661 O O . THR A 1 87 ? -1.529 -10.155 -14.164 1.00 80.25 87 THR A O 1
ATOM 664 N N . PRO A 1 88 ? -2.666 -9.102 -15.789 1.00 83.50 88 PRO A N 1
ATOM 665 C CA . PRO A 1 88 ? -1.825 -7.919 -15.727 1.00 83.50 88 PRO A CA 1
ATOM 666 C C . PRO A 1 88 ? -1.888 -7.272 -14.340 1.00 83.50 88 PRO A C 1
ATOM 668 O O . PRO A 1 88 ? -2.908 -6.703 -13.948 1.00 83.50 88 PRO A O 1
ATOM 671 N N . LEU A 1 89 ? -0.773 -7.336 -13.614 1.00 86.75 89 LEU A N 1
ATOM 672 C CA . LEU A 1 89 ? -0.665 -6.762 -12.282 1.00 86.75 89 LEU A CA 1
ATOM 673 C C . LEU A 1 89 ? -0.867 -5.243 -12.336 1.00 86.75 89 LEU A C 1
ATOM 675 O O . LEU A 1 89 ? -0.172 -4.525 -13.062 1.00 86.75 89 LEU A O 1
ATOM 679 N N . VAL A 1 90 ? -1.789 -4.737 -11.516 1.00 89.75 90 VAL A N 1
ATOM 680 C CA . VAL A 1 90 ? -1.971 -3.293 -11.334 1.00 89.75 90 VAL A CA 1
ATOM 681 C C . VAL A 1 90 ? -0.666 -2.698 -10.790 1.00 89.75 90 VAL A C 1
ATOM 683 O O . VAL A 1 90 ? -0.186 -3.174 -9.758 1.00 89.75 90 VAL A O 1
ATOM 686 N N . PRO A 1 91 ? -0.091 -1.650 -11.415 1.00 90.69 91 PRO A N 1
ATOM 687 C CA . PRO A 1 91 ? 1.140 -1.036 -10.926 1.00 90.69 91 PRO A CA 1
ATOM 688 C C . PRO A 1 91 ? 1.012 -0.588 -9.469 1.00 90.69 91 PRO A C 1
ATOM 690 O O . PRO A 1 91 ? -0.006 0.004 -9.107 1.00 90.69 91 PRO A O 1
ATOM 693 N N . PHE A 1 92 ? 2.053 -0.789 -8.656 1.00 91.50 92 PHE A N 1
ATOM 694 C CA . PHE A 1 92 ? 2.010 -0.501 -7.215 1.00 91.50 92 PHE A CA 1
ATOM 695 C C . PHE A 1 92 ? 1.526 0.911 -6.889 1.00 91.50 92 PHE A C 1
ATOM 697 O O . PHE A 1 92 ? 0.673 1.109 -6.032 1.00 91.50 92 PHE A O 1
ATOM 704 N N . ARG A 1 93 ? 1.982 1.911 -7.653 1.00 91.06 93 ARG A N 1
ATOM 705 C CA . ARG A 1 93 ? 1.516 3.296 -7.506 1.00 91.06 93 ARG A CA 1
ATOM 706 C C . ARG A 1 93 ? -0.005 3.418 -7.645 1.00 91.06 93 ARG A C 1
ATOM 708 O O . ARG A 1 93 ? -0.625 4.168 -6.902 1.00 91.06 93 ARG A O 1
ATOM 715 N N . THR A 1 94 ? -0.592 2.727 -8.616 1.00 91.44 94 THR A N 1
ATOM 716 C CA . THR A 1 94 ? -2.042 2.732 -8.843 1.00 91.44 94 THR A CA 1
ATOM 717 C C . THR A 1 94 ? -2.769 1.987 -7.730 1.00 91.44 94 THR A C 1
ATOM 719 O O . THR A 1 94 ? -3.834 2.431 -7.315 1.00 91.44 94 THR A O 1
ATOM 722 N N . TRP A 1 95 ? -2.186 0.899 -7.222 1.00 94.44 95 TRP A N 1
ATOM 723 C CA . TRP A 1 95 ? -2.714 0.173 -6.069 1.00 94.44 95 TRP A CA 1
ATOM 724 C C . TRP A 1 95 ? -2.733 1.049 -4.805 1.00 94.44 95 TRP A C 1
ATOM 726 O O . TRP A 1 95 ? -3.784 1.185 -4.187 1.00 94.44 95 TRP A O 1
ATOM 736 N N . LEU A 1 96 ? -1.637 1.759 -4.503 1.00 93.06 96 LEU A N 1
ATOM 737 C CA . LEU A 1 96 ? -1.564 2.704 -3.379 1.00 93.06 96 LEU A CA 1
ATOM 738 C C . LEU A 1 96 ? -2.686 3.746 -3.434 1.00 93.06 96 LEU A C 1
ATOM 740 O O . LEU A 1 96 ? -3.353 3.990 -2.435 1.00 93.06 96 LEU A 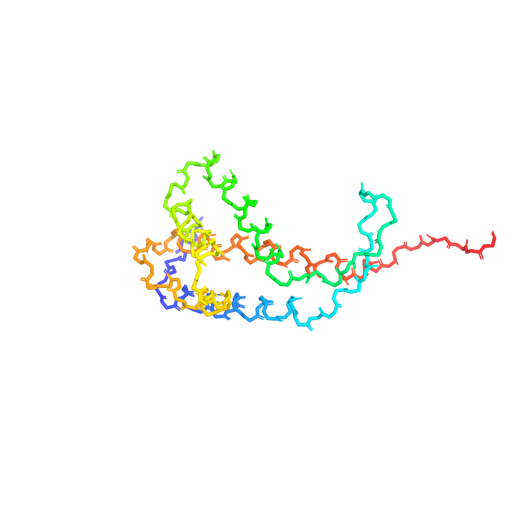O 1
ATOM 744 N N . LEU A 1 97 ? -2.934 4.332 -4.610 1.00 92.75 97 LEU A N 1
ATOM 745 C CA . LEU A 1 97 ? -3.970 5.356 -4.791 1.00 92.75 97 LEU A CA 1
ATOM 746 C C . LEU A 1 97 ? -5.397 4.842 -4.537 1.00 92.75 97 LEU A C 1
ATOM 748 O O . LEU A 1 97 ? -6.276 5.653 -4.266 1.00 92.75 97 LEU A O 1
ATOM 752 N N . ARG A 1 98 ? -5.623 3.524 -4.601 1.00 92.38 98 ARG A N 1
ATOM 753 C CA . ARG A 1 98 ? -6.918 2.884 -4.321 1.00 92.38 98 ARG A CA 1
ATOM 754 C C . ARG A 1 98 ? -7.087 2.463 -2.862 1.00 92.38 98 ARG A C 1
ATOM 756 O O . ARG A 1 98 ? -8.175 2.049 -2.483 1.00 92.38 98 ARG A O 1
ATOM 763 N N . LEU A 1 99 ? -6.060 2.588 -2.017 1.00 91.50 99 LEU A N 1
ATOM 764 C CA . LEU A 1 99 ? -6.148 2.211 -0.599 1.00 91.50 99 LEU A CA 1
ATOM 765 C C . LEU A 1 99 ? -7.309 2.868 0.168 1.00 91.50 99 LEU A C 1
ATOM 767 O O . LEU A 1 99 ? -7.934 2.165 0.964 1.00 91.50 99 LEU A O 1
ATOM 771 N N . PRO A 1 100 ? -7.677 4.145 -0.072 1.00 90.44 100 PRO A N 1
ATOM 772 C CA . PRO A 1 100 ? -8.854 4.741 0.566 1.00 90.44 100 PRO A CA 1
ATOM 773 C C . PRO A 1 100 ? -10.179 4.036 0.227 1.00 90.44 100 PRO A C 1
ATOM 775 O O . PRO A 1 100 ? -11.154 4.184 0.956 1.00 90.44 100 PRO A O 1
ATOM 778 N N . GLU A 1 101 ? -10.219 3.258 -0.857 1.00 89.88 101 GLU A N 1
ATOM 779 C CA . GLU A 1 101 ? -11.391 2.506 -1.321 1.00 89.88 101 GLU A CA 1
ATOM 780 C C . GLU A 1 101 ? -11.421 1.066 -0.773 1.00 89.88 101 GLU A C 1
ATOM 782 O O . GLU A 1 101 ? -12.373 0.331 -1.022 1.00 89.88 101 GLU A O 1
ATOM 787 N N . SER A 1 102 ? -10.409 0.648 -0.001 1.00 87.81 102 SER A N 1
ATOM 788 C CA . SER A 1 102 ? -10.262 -0.735 0.495 1.00 87.81 102 SER A CA 1
ATOM 789 C C . SER A 1 102 ? -11.286 -1.146 1.562 1.00 87.81 102 SER A C 1
ATOM 791 O O . SER A 1 102 ? -11.371 -2.319 1.914 1.00 87.81 102 SER A O 1
ATOM 793 N N . GLY A 1 103 ? -12.047 -0.191 2.106 1.00 89.50 103 GLY A N 1
ATOM 794 C CA . GLY A 1 103 ? -13.004 -0.429 3.192 1.00 89.50 103 GLY A CA 1
ATOM 795 C C . GLY A 1 103 ? -12.364 -0.622 4.572 1.00 89.50 103 GLY A C 1
ATOM 796 O O . GLY A 1 103 ? -13.078 -0.880 5.540 1.00 89.50 103 GLY A O 1
ATOM 797 N N . LEU A 1 104 ? -11.039 -0.478 4.687 1.00 91.62 104 LEU A N 1
ATOM 798 C CA . LEU A 1 104 ? -10.334 -0.486 5.967 1.00 91.62 104 LEU A CA 1
ATOM 799 C C . LEU A 1 104 ? -10.685 0.741 6.819 1.00 91.62 104 LEU A C 1
ATOM 801 O O . LEU A 1 104 ? -10.992 1.821 6.310 1.00 91.62 104 LEU A O 1
ATOM 805 N N . ALA A 1 105 ? -10.587 0.584 8.140 1.00 91.88 105 ALA A N 1
ATOM 806 C CA . ALA A 1 105 ? -10.723 1.703 9.062 1.00 91.88 105 ALA A CA 1
ATOM 807 C C . ALA A 1 105 ? -9.633 2.756 8.800 1.00 91.88 105 ALA A C 1
ATOM 809 O O . ALA A 1 105 ? -8.477 2.419 8.543 1.00 91.88 105 ALA A O 1
ATOM 810 N N . VAL A 1 106 ? -9.993 4.036 8.928 1.00 90.12 106 VAL A N 1
ATOM 811 C CA . VAL A 1 106 ? -9.095 5.175 8.665 1.00 90.12 106 VAL A CA 1
ATOM 812 C C . VAL A 1 106 ? -7.787 5.052 9.454 1.00 90.12 106 VAL A C 1
ATOM 814 O O . VAL A 1 106 ? -6.719 5.118 8.860 1.00 90.12 106 VAL A O 1
ATOM 817 N N . ALA A 1 107 ? -7.855 4.745 10.752 1.00 89.56 107 ALA A N 1
ATOM 818 C CA . ALA A 1 107 ? -6.667 4.566 11.593 1.00 89.56 107 ALA A CA 1
ATOM 819 C C . ALA A 1 107 ? -5.763 3.401 11.138 1.00 89.56 107 ALA A C 1
ATOM 821 O O . ALA A 1 107 ? -4.540 3.464 11.253 1.00 89.56 107 ALA A O 1
ATOM 822 N N . THR A 1 108 ? -6.350 2.331 10.595 1.00 93.00 108 THR A N 1
ATOM 823 C CA . THR A 1 108 ? -5.606 1.191 10.041 1.00 93.00 108 THR A CA 1
ATOM 824 C C . THR A 1 108 ? -4.883 1.589 8.754 1.00 93.00 108 THR A C 1
ATOM 826 O O . THR A 1 108 ? -3.721 1.231 8.567 1.00 93.00 108 THR A O 1
ATOM 829 N N . LEU A 1 109 ? -5.537 2.379 7.898 1.00 93.12 109 LEU A N 1
ATOM 830 C CA . LEU A 1 109 ? -4.922 2.944 6.696 1.00 93.12 109 LEU A CA 1
ATOM 831 C C . LEU A 1 109 ? -3.798 3.926 7.033 1.00 93.12 109 LEU A C 1
ATOM 833 O O . LEU A 1 109 ? -2.730 3.845 6.436 1.00 93.12 109 LEU A O 1
ATOM 837 N N . GLU A 1 110 ? -3.999 4.815 8.005 1.00 92.06 110 GLU A N 1
ATOM 838 C CA . GLU A 1 110 ? -2.967 5.750 8.47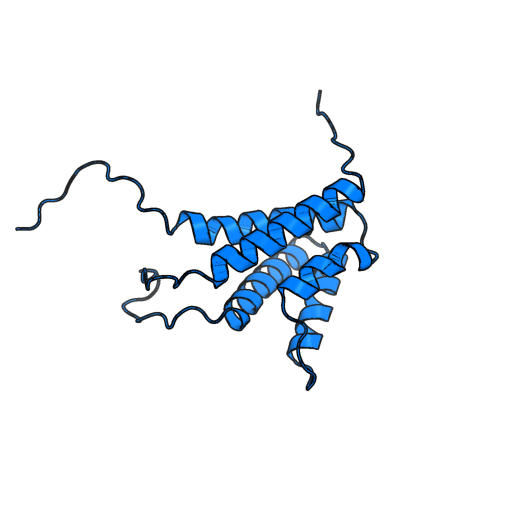3 1.00 92.06 110 GLU A CA 1
ATOM 839 C C . GLU A 1 110 ? -1.733 5.020 8.987 1.00 92.06 110 GLU A C 1
ATOM 841 O O . GLU A 1 110 ? -0.608 5.377 8.632 1.00 92.06 110 GLU A O 1
ATOM 846 N N . ARG A 1 111 ? -1.938 3.961 9.779 1.00 94.00 111 ARG A N 1
ATOM 847 C CA . ARG A 1 111 ? -0.852 3.107 10.263 1.00 94.00 111 ARG A CA 1
ATOM 848 C C . ARG A 1 111 ? -0.073 2.504 9.100 1.00 94.00 111 ARG A C 1
ATOM 850 O O . ARG A 1 111 ? 1.145 2.638 9.063 1.00 94.00 111 ARG A O 1
ATOM 857 N N . PHE A 1 112 ? -0.766 1.899 8.137 1.00 95.00 112 PHE A N 1
ATOM 858 C CA . PHE A 1 112 ? -0.126 1.313 6.960 1.00 95.00 112 PHE A CA 1
ATOM 859 C C . PHE A 1 112 ? 0.683 2.337 6.160 1.00 95.00 112 PHE A C 1
ATOM 861 O O . PHE A 1 112 ? 1.84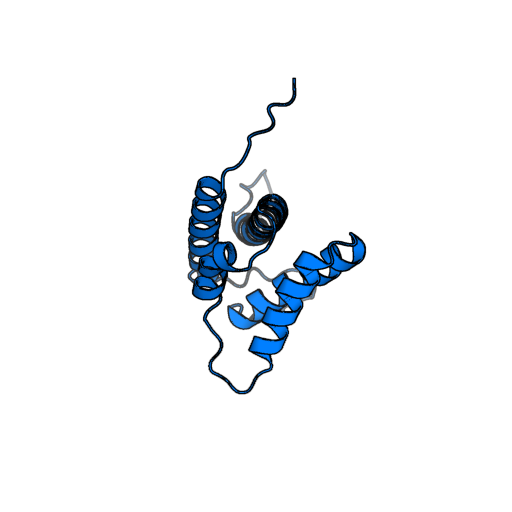2 2.099 5.827 1.00 95.00 112 PHE A O 1
ATOM 868 N N . VAL A 1 113 ? 0.079 3.490 5.868 1.00 93.69 113 VAL A N 1
ATOM 869 C CA . VAL A 1 113 ? 0.706 4.550 5.073 1.00 93.69 113 VAL A CA 1
ATOM 870 C C . VAL A 1 113 ? 1.926 5.129 5.787 1.00 93.69 113 VAL A C 1
ATOM 872 O O . VAL A 1 113 ? 2.944 5.352 5.135 1.00 93.69 113 VAL A O 1
ATOM 875 N N . THR A 1 114 ? 1.845 5.326 7.105 1.00 92.44 114 THR A N 1
ATOM 876 C CA . THR A 1 114 ? 2.969 5.796 7.929 1.00 92.44 114 THR A CA 1
ATOM 877 C C . THR A 1 114 ? 4.108 4.784 7.916 1.00 92.44 114 THR A C 1
ATOM 879 O O . THR A 1 114 ? 5.229 5.125 7.558 1.00 92.44 114 THR A O 1
ATOM 882 N N . ASP A 1 115 ? 3.813 3.520 8.209 1.00 93.06 115 ASP A N 1
ATOM 883 C CA . ASP A 1 115 ? 4.832 2.476 8.282 1.00 93.06 115 ASP A CA 1
ATOM 884 C C . ASP A 1 115 ? 5.528 2.239 6.927 1.00 93.06 115 ASP A C 1
ATOM 886 O O . ASP A 1 115 ? 6.738 2.003 6.867 1.00 93.06 115 ASP A O 1
ATOM 890 N N . LEU A 1 116 ? 4.775 2.302 5.821 1.00 93.38 116 LEU A N 1
ATOM 891 C CA . LEU A 1 116 ? 5.334 2.169 4.476 1.00 93.38 116 LEU A CA 1
ATOM 892 C C . LEU A 1 116 ? 6.158 3.404 4.086 1.00 93.38 116 LEU A C 1
ATOM 894 O O . LEU A 1 116 ? 7.194 3.258 3.438 1.00 93.38 116 LEU A O 1
ATOM 898 N N . ALA A 1 117 ? 5.740 4.607 4.490 1.00 90.38 117 ALA A N 1
ATOM 899 C CA . ALA A 1 117 ? 6.535 5.817 4.298 1.00 90.38 117 ALA A CA 1
ATOM 900 C C . ALA A 1 117 ? 7.871 5.717 5.046 1.00 90.38 117 ALA A C 1
ATOM 902 O O . ALA A 1 117 ? 8.913 5.870 4.412 1.00 90.38 117 ALA A O 1
ATOM 903 N N . ASP A 1 118 ? 7.850 5.361 6.333 1.00 88.38 118 ASP A N 1
ATOM 904 C CA . ASP A 1 118 ? 9.053 5.176 7.155 1.00 88.38 118 ASP A CA 1
ATOM 905 C C . ASP A 1 118 ? 9.999 4.135 6.533 1.00 88.38 118 ASP A C 1
ATOM 907 O O . ASP A 1 118 ? 11.212 4.342 6.428 1.00 88.38 118 ASP A O 1
ATOM 911 N N . THR A 1 119 ? 9.434 3.027 6.042 1.00 87.06 119 THR A N 1
ATOM 912 C CA . THR A 1 119 ? 10.198 1.973 5.367 1.00 87.06 119 THR A CA 1
ATOM 913 C C . THR A 1 119 ? 10.851 2.501 4.088 1.00 87.06 119 THR A C 1
ATOM 915 O O . THR A 1 119 ? 12.049 2.311 3.888 1.00 87.06 119 THR A O 1
ATOM 918 N N . LEU A 1 120 ? 10.114 3.219 3.235 1.00 85.81 120 LEU A N 1
ATOM 919 C CA . LEU A 1 120 ? 10.649 3.791 1.993 1.00 85.81 120 LEU A CA 1
ATOM 920 C C . LEU A 1 120 ? 11.685 4.897 2.238 1.00 85.81 120 LEU A C 1
ATOM 922 O O . LEU A 1 120 ? 12.649 5.021 1.478 1.00 85.81 120 LEU A O 1
ATOM 926 N N . GLU A 1 121 ? 11.512 5.694 3.289 1.00 83.44 121 GLU A N 1
ATOM 927 C CA . GLU A 1 121 ? 12.470 6.726 3.678 1.00 83.44 121 GLU A CA 1
ATOM 928 C C . GLU A 1 121 ? 13.797 6.130 4.161 1.00 83.44 121 GLU A C 1
ATOM 930 O O . GLU A 1 121 ? 14.846 6.718 3.883 1.00 83.44 121 GLU A O 1
ATOM 935 N N . SER A 1 122 ? 13.787 4.938 4.772 1.00 76.19 122 SER A N 1
ATOM 936 C CA . SER A 1 122 ? 15.019 4.239 5.169 1.00 76.19 122 SER A CA 1
ATOM 937 C C . SER A 1 122 ? 15.928 3.915 3.971 1.00 76.19 122 SER A C 1
ATOM 939 O O . SER A 1 122 ? 17.128 4.184 4.024 1.00 76.19 122 SER A O 1
ATOM 941 N N . PHE A 1 123 ? 15.358 3.499 2.832 1.00 69.12 123 PHE A N 1
ATOM 942 C CA . PHE A 1 123 ? 16.114 3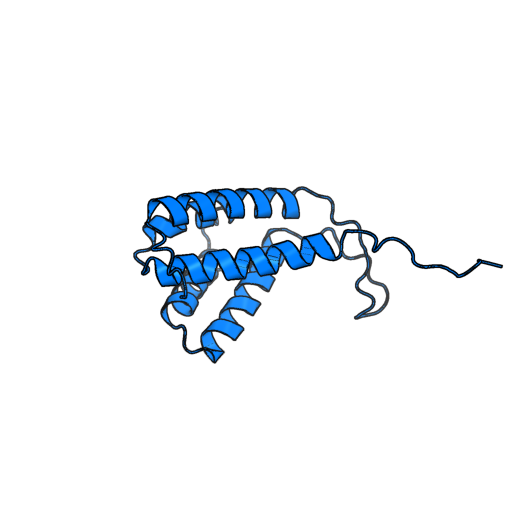.292 1.586 1.00 69.12 123 PHE A CA 1
ATOM 943 C C . PHE A 1 123 ? 16.707 4.599 1.032 1.00 69.12 123 PHE A C 1
ATOM 945 O O . PHE A 1 123 ? 17.790 4.617 0.443 1.00 69.12 123 PHE A O 1
ATOM 952 N N . GLY A 1 124 ? 16.003 5.720 1.213 1.00 56.16 124 GLY A N 1
ATOM 953 C CA . GLY A 1 124 ? 16.467 7.039 0.784 1.00 56.16 124 GLY A CA 1
ATOM 954 C C . GLY A 1 124 ? 17.537 7.653 1.695 1.00 56.16 124 GLY A C 1
ATOM 955 O O . GLY A 1 124 ? 18.346 8.457 1.221 1.00 56.16 124 GLY A O 1
ATOM 956 N N . ALA A 1 125 ? 17.545 7.299 2.983 1.00 51.75 125 ALA A N 1
ATOM 957 C CA . ALA A 1 125 ? 18.495 7.797 3.975 1.00 51.75 125 ALA A CA 1
ATOM 958 C C . ALA A 1 125 ? 19.892 7.178 3.808 1.00 51.75 125 ALA A C 1
ATOM 960 O O . ALA A 1 125 ? 20.874 7.917 3.872 1.00 51.75 125 ALA A O 1
ATOM 961 N N . ASP A 1 126 ? 19.978 5.884 3.481 1.00 48.41 126 ASP A N 1
ATOM 962 C CA . ASP A 1 126 ? 21.246 5.186 3.188 1.00 48.41 126 ASP A CA 1
ATOM 963 C C . ASP A 1 126 ? 21.952 5.714 1.924 1.00 48.41 126 ASP A C 1
ATOM 965 O O . ASP A 1 126 ? 23.166 5.620 1.768 1.00 48.41 126 ASP A O 1
ATOM 969 N N . SER A 1 127 ? 21.198 6.347 1.020 1.00 40.66 127 SER A N 1
ATOM 970 C CA . SER A 1 127 ? 21.733 6.944 -0.211 1.00 40.66 127 SER A CA 1
ATOM 971 C C . SER A 1 127 ? 22.338 8.341 -0.015 1.00 40.66 127 SER A C 1
ATOM 973 O O . SER A 1 127 ? 22.891 8.914 -0.959 1.00 40.66 127 SER A O 1
ATOM 975 N N . ARG A 1 128 ? 22.210 8.947 1.174 1.00 39.00 128 ARG A N 1
ATOM 976 C CA . ARG A 1 128 ? 22.897 10.207 1.478 1.00 39.00 128 ARG A CA 1
ATOM 977 C C . ARG A 1 128 ? 24.298 9.851 1.970 1.00 39.00 128 ARG A C 1
ATOM 979 O O . ARG A 1 128 ? 24.392 9.145 2.969 1.00 39.00 128 ARG A O 1
ATOM 986 N N . PRO A 1 129 ? 25.387 10.349 1.352 1.00 38.88 129 PRO A N 1
ATOM 987 C CA . PRO A 1 129 ? 26.681 10.268 2.007 1.00 38.88 129 PRO A CA 1
ATOM 988 C C . PRO A 1 129 ? 26.525 10.971 3.355 1.00 38.88 129 PRO A C 1
ATOM 990 O O . PRO A 1 129 ? 26.294 12.182 3.403 1.00 38.88 129 PRO A O 1
ATOM 993 N N . SER A 1 130 ? 26.581 10.202 4.445 1.00 41.16 130 SER A N 1
ATOM 994 C CA . SER A 1 130 ? 26.804 10.764 5.770 1.00 41.16 130 SER A CA 1
ATOM 995 C C . SER A 1 130 ? 28.048 11.624 5.638 1.00 41.16 130 SER A C 1
ATOM 997 O O . SER A 1 130 ? 29.129 11.114 5.342 1.00 41.16 130 SER A O 1
ATOM 999 N N . GLY A 1 131 ? 27.854 12.941 5.732 1.00 37.59 131 GLY A N 1
ATOM 1000 C CA . GLY A 1 131 ? 28.919 13.918 5.612 1.00 37.59 131 GLY A CA 1
ATOM 1001 C C . GLY A 1 131 ? 30.076 13.483 6.496 1.00 37.59 131 GLY A C 1
ATOM 1002 O O . GLY A 1 131 ? 29.905 13.295 7.699 1.00 37.59 131 GLY A O 1
ATOM 1003 N N . SER A 1 132 ? 31.221 13.269 5.854 1.00 41.66 132 SER A N 1
ATOM 1004 C CA . SER A 1 132 ? 32.477 12.882 6.465 1.00 41.66 132 SER A CA 1
ATOM 1005 C C . SER A 1 132 ? 32.769 13.721 7.706 1.00 41.66 132 SER A C 1
ATOM 1007 O O . SER A 1 132 ? 33.186 14.874 7.616 1.00 41.66 132 SER A O 1
ATOM 1009 N N . GLY A 1 133 ? 32.625 13.094 8.870 1.00 39.12 133 GLY A N 1
ATOM 1010 C CA . GLY A 1 133 ? 33.566 13.307 9.953 1.00 39.12 133 GLY A CA 1
ATOM 1011 C C . GLY A 1 133 ? 34.882 12.630 9.571 1.00 39.12 133 GLY A C 1
ATOM 1012 O O . GLY A 1 133 ? 34.921 11.418 9.419 1.00 39.12 133 GLY A O 1
ATOM 1013 N N . SER A 1 134 ? 35.909 13.451 9.359 1.00 44.94 134 SER A N 1
ATOM 1014 C CA . SER A 1 134 ? 37.352 13.192 9.477 1.00 44.94 134 SER A CA 1
ATOM 1015 C C . SER A 1 134 ? 37.928 11.783 9.261 1.00 44.94 134 SER A C 1
ATOM 1017 O O . SER A 1 134 ? 37.760 10.898 10.092 1.00 44.94 134 SER A O 1
ATOM 1019 N N . GLY A 1 135 ? 38.844 11.713 8.284 1.00 46.41 135 GLY A N 1
ATOM 1020 C CA . GLY A 1 135 ? 39.944 10.739 8.195 1.00 46.41 135 GLY A CA 1
ATOM 1021 C C . GLY A 1 135 ? 39.511 9.415 7.570 1.00 46.41 135 GLY A C 1
ATOM 1022 O O . GLY A 1 135 ? 38.594 8.772 8.046 1.00 46.41 135 GLY A O 1
ATOM 1023 N N . ILE A 1 136 ? 40.130 8.927 6.501 1.00 43.03 136 ILE A N 1
ATOM 1024 C CA . ILE A 1 136 ? 41.515 8.450 6.499 1.00 43.03 136 ILE A CA 1
ATOM 1025 C C . ILE A 1 136 ? 42.124 8.642 5.100 1.00 43.03 136 ILE A C 1
ATOM 1027 O O . ILE A 1 136 ? 41.489 8.422 4.070 1.00 43.03 136 ILE A O 1
ATOM 1031 N N . ILE A 1 137 ? 43.379 9.082 5.110 1.00 43.00 137 ILE A N 1
ATOM 1032 C CA . ILE A 1 137 ? 44.273 9.276 3.969 1.00 43.00 137 ILE A CA 1
ATOM 1033 C C . ILE A 1 137 ? 44.548 7.922 3.301 1.00 43.00 137 ILE A C 1
ATOM 1035 O O . ILE A 1 137 ? 44.917 6.968 3.980 1.00 43.00 137 ILE A O 1
ATOM 1039 N N . CYS A 1 138 ? 44.405 7.854 1.977 1.00 37.47 138 CYS A N 1
ATOM 1040 C CA . CYS A 1 138 ? 44.935 6.753 1.175 1.00 37.47 138 CYS A CA 1
ATOM 1041 C C . CYS A 1 138 ? 46.405 7.037 0.833 1.00 37.47 138 CYS A C 1
ATOM 1043 O O . CYS A 1 138 ? 46.670 7.896 -0.008 1.00 37.47 138 CYS A O 1
ATOM 1045 N N . THR A 1 139 ? 47.323 6.302 1.460 1.00 46.81 139 THR A N 1
ATOM 1046 C CA . THR A 1 139 ? 48.660 5.952 0.944 1.00 46.81 139 THR A CA 1
ATOM 1047 C C . THR A 1 139 ? 49.056 4.603 1.507 1.00 46.81 139 THR A C 1
ATOM 1049 O O . THR A 1 139 ? 48.949 4.472 2.748 1.00 46.81 139 THR A O 1
#

pLDDT: mean 75.57, std 21.13, range [34.88, 97.44]

Sequence (139 aa):
MTTQRDGGPADVAGQVQRLASLWRAVTSRPMHPAGCTCMGHFLIPALNPRDMEADILDYMRGRYAAEGLDALVALLDIREAEREADTPLVPFRTWLLRLPESGLAVATLERFVTDLADTLESFGADSRPSGSGSGIICT

Foldseek 3Di:
DDPPPPCDLVNLLVLLLVLLVLLCVLLVDQPQCPPPPPDPDDRPPRPDSVVVVVVLLVVVLVVCVVVVVVVSVVVSVVLVVLVVDPDPRDPPSRVSSCLSVSPDDPVSSVVVSVVSVVVSVVSVVVPDPPPDDDDDDDD